Protein AF-A0A258BI13-F1 (afdb_monomer_lite)

Radius of gyration: 13.72 Å; chains: 1; bounding box: 39×18×36 Å

Foldseek 3Di:
DLQVVLLPLLVVLQVLLVVLVVCCVVVVVVVSPVLSVLSNVLSVVLNVCRPPPCSVVSSVVNCCSNPVVVVVVVVVVVVVD

Structure (mmCIF, N/CA/C/O backbone):
data_AF-A0A258BI13-F1
#
_entry.id   AF-A0A258BI13-F1
#
loop_
_atom_site.group_PDB
_atom_site.id
_atom_site.type_symbol
_atom_site.label_atom_id
_atom_site.label_alt_id
_atom_site.label_comp_id
_atom_site.label_asym_id
_atom_site.label_entity_id
_atom_site.label_seq_id
_atom_site.pdbx_PDB_ins_code
_atom_site.Cartn_x
_atom_site.Cartn_y
_atom_site.Cartn_z
_atom_site.occupancy
_atom_site.B_iso_or_equiv
_atom_site.auth_seq_id
_atom_site.auth_comp_id
_atom_site.auth_asym_id
_atom_site.auth_atom_id
_atom_site.pdbx_PDB_model_num
ATOM 1 N N . MET A 1 1 ? 19.114 9.000 -13.677 1.00 57.53 1 MET A N 1
ATOM 2 C CA . MET A 1 1 ? 17.978 9.803 -13.170 1.00 57.53 1 MET A CA 1
ATOM 3 C C . MET A 1 1 ? 16.621 9.157 -13.490 1.00 57.53 1 MET A C 1
ATOM 5 O O . MET A 1 1 ? 15.674 9.408 -12.763 1.00 57.53 1 MET A O 1
ATOM 9 N N . GLU A 1 2 ? 16.523 8.264 -14.488 1.00 60.06 2 GLU A N 1
ATOM 10 C CA . GLU A 1 2 ? 15.290 7.490 -14.758 1.00 60.06 2 GLU A CA 1
ATOM 11 C C . GLU A 1 2 ? 15.017 6.372 -13.738 1.00 60.06 2 GLU A C 1
ATOM 13 O O . GLU A 1 2 ? 13.901 6.256 -13.242 1.00 60.06 2 GLU A O 1
ATOM 18 N N . ALA A 1 3 ? 16.043 5.611 -13.335 1.00 63.09 3 ALA A N 1
ATOM 19 C CA . ALA A 1 3 ? 15.879 4.498 -12.390 1.00 63.09 3 ALA A CA 1
ATOM 20 C C . ALA A 1 3 ? 15.309 4.919 -11.018 1.00 63.09 3 ALA A C 1
ATOM 22 O O . ALA A 1 3 ? 14.631 4.149 -10.348 1.00 63.09 3 ALA A O 1
ATOM 23 N N . THR A 1 4 ? 15.559 6.158 -10.589 1.00 74.00 4 THR A N 1
ATOM 24 C CA . THR A 1 4 ? 15.000 6.703 -9.343 1.00 74.00 4 THR A CA 1
ATOM 25 C C . THR A 1 4 ? 13.507 7.010 -9.453 1.00 74.00 4 THR A C 1
ATOM 27 O O . THR A 1 4 ? 12.788 6.872 -8.469 1.00 74.00 4 THR A O 1
ATOM 30 N N . MET A 1 5 ? 13.030 7.402 -10.638 1.00 77.62 5 MET A N 1
ATOM 31 C CA . MET A 1 5 ? 11.613 7.689 -10.890 1.00 77.62 5 MET A CA 1
ATOM 32 C C . MET A 1 5 ? 10.790 6.401 -10.973 1.00 77.62 5 MET A C 1
ATOM 34 O O . MET A 1 5 ? 9.713 6.331 -10.383 1.00 77.62 5 MET A O 1
ATOM 38 N N . SER A 1 6 ? 11.317 5.357 -11.618 1.00 84.94 6 SER A N 1
ATOM 39 C CA . SER A 1 6 ? 10.623 4.067 -11.736 1.00 84.94 6 SER A CA 1
ATOM 40 C C . SER A 1 6 ? 10.521 3.303 -10.410 1.00 84.94 6 SER A C 1
ATOM 42 O O . SER A 1 6 ? 9.605 2.507 -10.229 1.00 84.94 6 SER A O 1
ATOM 44 N N . MET A 1 7 ? 11.402 3.568 -9.442 1.00 91.06 7 MET A N 1
ATOM 45 C CA . MET A 1 7 ? 11.340 2.952 -8.107 1.00 91.06 7 MET A CA 1
ATOM 46 C C . MET A 1 7 ? 10.317 3.607 -7.170 1.00 91.06 7 MET A C 1
ATOM 48 O O . MET A 1 7 ? 9.961 3.028 -6.144 1.00 91.06 7 MET A O 1
ATOM 52 N N . LEU A 1 8 ? 9.816 4.798 -7.507 1.00 92.50 8 LEU A N 1
ATOM 53 C CA . LEU A 1 8 ? 8.906 5.546 -6.641 1.00 92.50 8 LEU A CA 1
ATOM 54 C C . LEU A 1 8 ? 7.559 4.831 -6.482 1.00 92.50 8 LEU A C 1
ATOM 56 O O . LEU A 1 8 ? 7.077 4.683 -5.360 1.00 92.50 8 LEU A O 1
ATOM 60 N N . ALA A 1 9 ? 6.980 4.345 -7.583 1.00 93.94 9 ALA A N 1
ATOM 61 C CA . ALA A 1 9 ? 5.715 3.612 -7.576 1.00 93.94 9 ALA A CA 1
ATOM 62 C C . ALA A 1 9 ? 5.734 2.386 -6.634 1.00 93.94 9 ALA A C 1
ATOM 64 O O . ALA A 1 9 ? 4.933 2.350 -5.692 1.00 93.94 9 ALA A O 1
ATOM 65 N N . PRO A 1 10 ? 6.653 1.413 -6.800 1.00 95.75 10 PRO A N 1
ATOM 66 C CA . PRO A 1 10 ? 6.710 0.260 -5.908 1.00 95.75 10 PRO A CA 1
ATOM 67 C C . PRO A 1 10 ? 7.072 0.644 -4.467 1.00 95.75 10 PRO A C 1
ATOM 69 O O . PRO A 1 10 ? 6.475 0.105 -3.534 1.00 95.75 10 PRO A O 1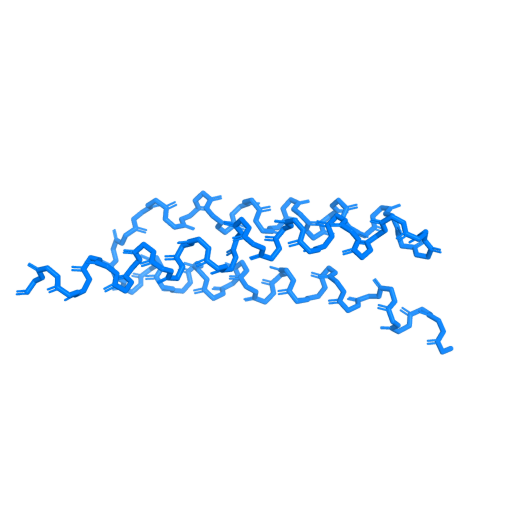
ATOM 72 N N . ALA A 1 11 ? 7.976 1.609 -4.254 1.00 96.25 11 ALA A N 1
ATOM 73 C CA . ALA A 1 11 ? 8.346 2.048 -2.907 1.00 96.25 11 ALA A CA 1
ATOM 74 C C . ALA A 1 11 ? 7.152 2.633 -2.135 1.00 96.25 11 ALA A C 1
ATOM 76 O O . ALA A 1 11 ? 6.930 2.276 -0.976 1.00 96.25 11 ALA A O 1
ATOM 77 N N . ILE A 1 12 ? 6.342 3.488 -2.770 1.00 96.50 12 ILE A N 1
ATOM 78 C CA . ILE A 1 12 ? 5.158 4.066 -2.122 1.00 96.50 12 ILE A CA 1
ATOM 79 C C . ILE A 1 12 ? 4.099 2.999 -1.835 1.00 96.50 12 ILE A C 1
ATOM 81 O O . ILE A 1 12 ? 3.494 3.024 -0.762 1.00 96.50 12 ILE A O 1
ATOM 85 N N . LEU A 1 13 ? 3.893 2.029 -2.729 1.00 97.56 13 LEU A N 1
ATOM 86 C CA . LEU A 1 13 ? 2.950 0.936 -2.472 1.00 97.56 13 LEU A CA 1
ATOM 87 C C . LEU A 1 13 ? 3.376 0.067 -1.282 1.00 97.56 13 LEU A C 1
ATOM 89 O O . LEU A 1 13 ? 2.528 -0.295 -0.466 1.00 97.56 13 LEU A O 1
ATOM 93 N N . VAL A 1 14 ? 4.676 -0.198 -1.115 1.00 97.94 14 VAL A N 1
ATOM 94 C CA . VAL A 1 14 ? 5.199 -0.880 0.083 1.00 97.94 14 VAL A CA 1
ATOM 95 C C . VAL A 1 14 ? 4.924 -0.063 1.345 1.00 97.94 14 VAL A C 1
ATOM 97 O O . VAL A 1 14 ? 4.440 -0.617 2.333 1.00 97.94 14 VAL A O 1
ATOM 100 N N . LEU A 1 15 ? 5.175 1.249 1.319 1.00 97.81 15 LEU A N 1
ATOM 101 C CA . LEU A 1 15 ? 4.904 2.125 2.463 1.00 97.81 15 LEU A CA 1
ATOM 102 C C . LEU A 1 15 ? 3.418 2.127 2.845 1.00 97.81 15 LEU A C 1
ATOM 104 O O . LEU A 1 15 ? 3.094 2.009 4.027 1.00 97.81 15 LEU A O 1
ATOM 108 N N . TYR A 1 16 ? 2.510 2.186 1.867 1.00 96.44 16 TYR A N 1
ATOM 109 C CA . TYR A 1 16 ? 1.073 2.063 2.126 1.00 96.44 16 TYR A CA 1
ATOM 110 C C . TYR A 1 16 ? 0.695 0.690 2.682 1.00 96.44 16 TYR A C 1
ATOM 112 O O . TYR A 1 16 ? -0.078 0.612 3.636 1.00 96.44 16 TYR A O 1
ATOM 120 N N . GLY A 1 17 ? 1.258 -0.390 2.135 1.00 96.56 17 GLY A N 1
ATOM 121 C CA . GLY A 1 17 ? 1.049 -1.742 2.650 1.00 96.56 17 GLY A CA 1
ATOM 122 C C . GLY A 1 17 ? 1.444 -1.865 4.122 1.00 96.56 17 GLY A C 1
ATOM 123 O O . GLY A 1 17 ? 0.672 -2.386 4.927 1.00 96.56 17 GLY A O 1
ATOM 124 N N . LEU A 1 18 ? 2.602 -1.317 4.500 1.00 97.62 18 LEU A N 1
ATOM 125 C CA . LEU A 1 18 ? 3.057 -1.262 5.892 1.00 97.62 18 LEU A CA 1
ATOM 126 C C . LEU A 1 18 ? 2.136 -0.409 6.768 1.00 97.62 18 LEU A C 1
ATOM 128 O O . LEU A 1 18 ? 1.770 -0.839 7.861 1.00 97.62 18 LEU A O 1
ATOM 132 N N . GLY A 1 19 ? 1.715 0.762 6.283 1.00 96.38 19 GLY A N 1
ATOM 133 C CA . GLY A 1 19 ? 0.754 1.614 6.981 1.00 96.38 19 GLY A CA 1
ATOM 134 C C . GLY A 1 19 ? -0.529 0.855 7.319 1.00 96.38 19 GLY A C 1
ATOM 135 O O . GLY A 1 19 ? -0.946 0.828 8.476 1.00 96.38 19 GLY A O 1
ATOM 136 N N . TRP A 1 20 ? -1.108 0.142 6.349 1.00 96.69 20 TRP A N 1
ATOM 137 C CA . TRP A 1 20 ? -2.311 -0.660 6.582 1.00 96.69 20 TRP A CA 1
ATOM 138 C C . TRP A 1 20 ? -2.095 -1.859 7.488 1.00 96.69 20 TRP A C 1
ATOM 140 O O . TRP A 1 20 ? -2.987 -2.184 8.271 1.00 96.69 20 TRP A O 1
ATOM 150 N N . TRP A 1 21 ? -0.923 -2.492 7.440 1.00 96.38 21 TRP A N 1
ATOM 151 C CA . TRP A 1 21 ? -0.576 -3.537 8.401 1.00 96.38 21 TRP A CA 1
ATOM 152 C C . TRP A 1 21 ? -0.609 -2.987 9.826 1.00 96.38 21 TRP A C 1
ATOM 154 O O . TRP A 1 21 ? -1.275 -3.558 10.692 1.00 96.38 21 TRP A O 1
ATOM 164 N N . ILE A 1 22 ? 0.080 -1.870 10.071 1.00 96.69 22 ILE A N 1
ATOM 165 C CA . ILE A 1 22 ? 0.151 -1.234 11.391 1.00 96.69 22 ILE A CA 1
ATOM 166 C C . ILE A 1 22 ? -1.254 -0.855 11.867 1.00 96.69 22 ILE A C 1
ATOM 168 O O . ILE A 1 22 ? -1.638 -1.205 12.982 1.00 96.69 22 ILE A O 1
ATOM 172 N N . VAL A 1 23 ? -2.058 -0.219 11.008 1.00 94.38 23 VAL A N 1
ATOM 173 C CA . VAL A 1 23 ? -3.450 0.134 11.331 1.00 94.38 23 VAL A CA 1
ATOM 174 C C . VAL A 1 23 ? -4.268 -1.116 11.653 1.00 94.38 23 VAL A C 1
ATOM 176 O O . VAL A 1 23 ? -5.008 -1.114 12.634 1.00 94.38 23 VAL A O 1
ATOM 179 N N . SER A 1 24 ? -4.119 -2.202 10.889 1.00 95.75 24 SER A N 1
ATOM 180 C CA . SER A 1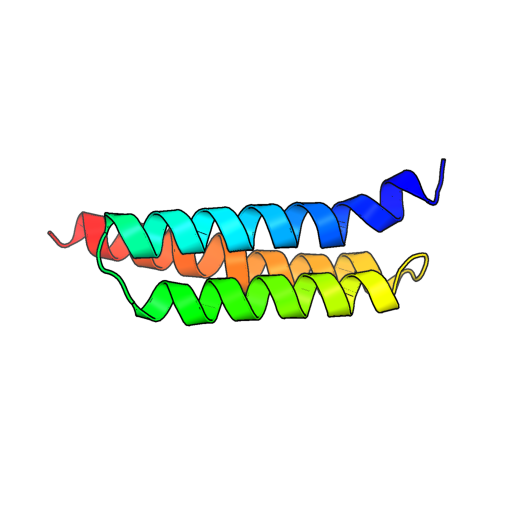 24 ? -4.796 -3.476 11.161 1.00 95.75 24 SER A CA 1
ATOM 181 C C . SER A 1 24 ? -4.423 -4.046 12.531 1.00 95.75 24 SER A C 1
ATOM 183 O O . SER A 1 24 ? -5.297 -4.515 13.259 1.00 95.75 24 SER A O 1
ATOM 185 N N . ALA A 1 25 ? -3.140 -3.975 12.897 1.00 94.81 25 ALA A N 1
ATOM 186 C CA . ALA A 1 25 ? -2.631 -4.467 14.174 1.00 94.81 25 ALA A CA 1
ATO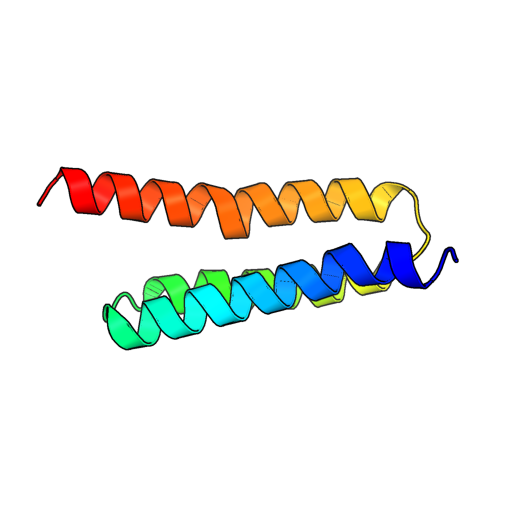M 187 C C . ALA A 1 25 ? -3.128 -3.636 15.369 1.00 94.81 25 ALA A C 1
ATOM 189 O O . ALA A 1 25 ? -3.455 -4.211 16.402 1.00 94.81 25 ALA A O 1
ATOM 190 N N . ILE A 1 26 ? -3.220 -2.309 15.224 1.00 95.88 26 ILE A N 1
ATOM 191 C CA . ILE A 1 26 ? -3.659 -1.399 16.297 1.00 95.88 26 ILE A CA 1
ATOM 192 C C . ILE A 1 26 ? -5.185 -1.404 16.457 1.00 95.88 26 ILE A C 1
ATOM 194 O O . ILE A 1 26 ? -5.693 -1.457 17.571 1.00 95.88 26 ILE A O 1
ATOM 198 N N . SER A 1 27 ? -5.927 -1.336 15.350 1.00 91.06 27 SER A N 1
ATOM 199 C CA . SER A 1 27 ? -7.393 -1.190 15.366 1.00 91.06 27 SER A CA 1
ATOM 200 C C . SER A 1 27 ? -8.154 -2.513 15.486 1.00 91.06 27 SER A C 1
ATOM 202 O O . SER A 1 27 ? -9.373 -2.506 15.644 1.00 91.06 27 SER A O 1
ATOM 204 N N . GLY A 1 28 ? -7.472 -3.655 15.340 1.00 90.38 28 GLY A N 1
ATOM 205 C CA . GLY A 1 28 ? -8.104 -4.975 15.264 1.00 90.38 28 GLY A CA 1
ATOM 206 C C . GLY A 1 28 ? -8.879 -5.226 13.961 1.00 90.38 28 GLY A C 1
ATOM 207 O O . GLY A 1 28 ? -9.488 -6.285 13.798 1.00 90.38 28 GLY A O 1
ATOM 208 N N . GLN A 1 29 ? -8.855 -4.292 13.003 1.00 90.06 29 GLN A N 1
ATOM 209 C CA . GLN A 1 29 ? -9.548 -4.428 11.723 1.00 90.06 29 GLN A CA 1
ATOM 210 C C . GLN A 1 29 ? -8.811 -5.404 10.791 1.00 90.06 29 GLN A C 1
ATOM 212 O O . GLN A 1 29 ? -7.992 -5.017 9.954 1.00 90.06 29 GLN A O 1
ATOM 217 N N . GLY A 1 30 ? -9.111 -6.699 10.926 1.00 89.62 30 GLY A N 1
ATOM 218 C CA . GLY A 1 30 ? -8.424 -7.778 10.201 1.00 89.62 30 GLY A CA 1
ATOM 219 C C . GLY A 1 30 ? -8.534 -7.715 8.673 1.00 89.62 30 GLY A C 1
ATOM 220 O O . GLY A 1 30 ? -7.651 -8.218 7.984 1.00 89.62 30 GLY A O 1
ATOM 221 N N . TRP A 1 31 ? -9.561 -7.054 8.127 1.00 94.31 31 TRP A N 1
ATOM 222 C CA . TRP A 1 31 ? -9.747 -6.913 6.678 1.00 94.31 31 TRP A CA 1
ATOM 223 C C . TRP A 1 31 ? -8.641 -6.078 6.006 1.00 94.31 31 TRP A C 1
ATOM 225 O O . TRP A 1 31 ? -8.300 -6.319 4.849 1.00 94.31 31 TRP A O 1
ATOM 235 N N . LEU A 1 32 ? -8.010 -5.158 6.746 1.00 94.94 32 LEU A N 1
ATOM 236 C CA . LEU A 1 32 ? -6.892 -4.343 6.258 1.00 94.94 32 LEU A CA 1
ATOM 237 C C . LEU A 1 32 ? -5.640 -5.170 5.933 1.00 94.94 32 LEU A C 1
ATOM 239 O O . LEU A 1 32 ? -4.795 -4.720 5.161 1.00 94.94 32 LEU A O 1
ATOM 243 N N . LYS A 1 33 ? -5.535 -6.409 6.433 1.00 94.00 33 LYS A N 1
ATOM 244 C CA . LYS A 1 33 ? -4.468 -7.339 6.030 1.00 94.00 33 LYS A CA 1
ATOM 245 C C . LYS A 1 33 ? -4.564 -7.712 4.550 1.00 94.00 33 LYS A C 1
ATOM 247 O O . LYS A 1 33 ? -3.535 -7.845 3.895 1.00 94.00 33 LYS A O 1
ATOM 252 N N . PHE A 1 34 ? -5.777 -7.824 4.002 1.00 95.56 34 PHE A N 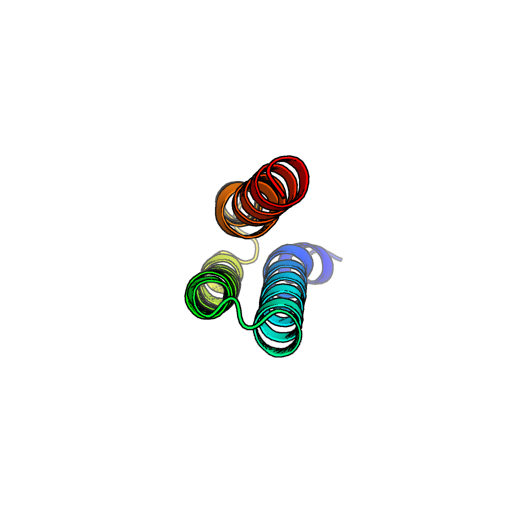1
ATOM 253 C CA . PHE A 1 34 ? -5.967 -8.079 2.571 1.00 95.56 34 PHE A CA 1
ATOM 254 C C . PHE A 1 34 ? -5.564 -6.869 1.726 1.00 95.56 34 PHE A C 1
ATOM 256 O O . PHE A 1 34 ? -4.935 -7.035 0.685 1.00 95.56 34 PHE A O 1
ATOM 263 N N . VAL A 1 35 ? -5.859 -5.656 2.204 1.00 96.31 35 VAL A N 1
ATOM 264 C CA . VAL A 1 35 ? -5.419 -4.404 1.567 1.00 96.31 35 VAL A CA 1
ATOM 265 C C . VAL A 1 35 ? -3.894 -4.309 1.561 1.00 96.31 35 VAL A C 1
ATOM 267 O O . VAL A 1 35 ? -3.302 -4.007 0.530 1.00 96.31 35 VAL A O 1
ATOM 270 N N . CYS A 1 36 ? -3.254 -4.624 2.690 1.00 96.06 36 CYS A N 1
ATOM 271 C CA . CYS A 1 36 ? -1.801 -4.695 2.818 1.00 96.06 36 CYS A CA 1
ATOM 272 C C . CYS A 1 36 ? -1.184 -5.678 1.810 1.00 96.06 36 CYS A C 1
ATOM 274 O O . CYS A 1 36 ? -0.285 -5.309 1.054 1.00 96.06 36 CYS A O 1
ATOM 276 N N . PHE A 1 37 ? -1.707 -6.905 1.747 1.00 97.00 37 PHE A N 1
ATOM 277 C CA . PHE A 1 37 ? -1.231 -7.909 0.797 1.00 97.00 37 PHE A CA 1
ATOM 278 C C . PHE A 1 37 ? -1.421 -7.454 -0.657 1.00 97.00 37 PHE A C 1
ATOM 280 O O . PHE A 1 37 ? -0.505 -7.577 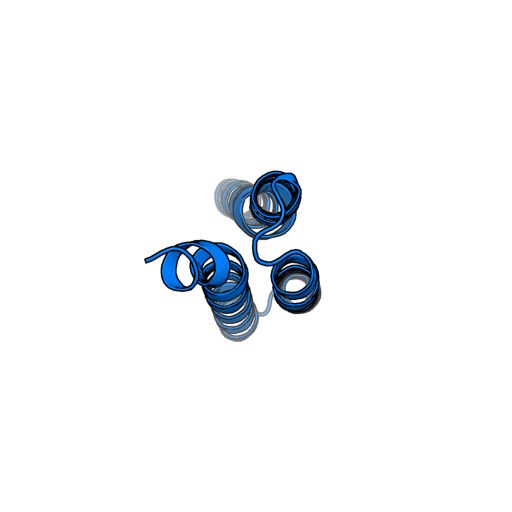-1.466 1.00 97.00 37 PHE A O 1
ATOM 287 N N . GLY A 1 38 ? -2.569 -6.847 -0.973 1.00 96.50 38 GLY A N 1
ATOM 288 C CA . GLY A 1 38 ? -2.835 -6.249 -2.282 1.00 96.50 38 GLY A CA 1
ATOM 289 C C . GLY A 1 38 ? -1.844 -5.142 -2.646 1.00 96.50 38 GLY A C 1
ATOM 290 O O . GLY A 1 38 ? -1.329 -5.133 -3.761 1.00 96.50 38 GLY A O 1
ATOM 291 N N . ALA A 1 39 ? -1.497 -4.266 -1.701 1.00 97.12 39 ALA A N 1
ATOM 292 C CA . ALA A 1 39 ? -0.500 -3.217 -1.909 1.00 97.12 39 ALA A CA 1
ATOM 293 C C . ALA A 1 39 ? 0.899 -3.791 -2.195 1.00 97.12 39 ALA A C 1
ATOM 295 O O . ALA A 1 39 ? 1.583 -3.306 -3.094 1.00 97.12 39 ALA A O 1
ATOM 296 N N . PHE A 1 40 ? 1.312 -4.859 -1.502 1.00 97.31 40 PHE A N 1
ATOM 297 C CA . PHE A 1 40 ? 2.584 -5.537 -1.788 1.00 97.31 40 PHE A CA 1
ATOM 298 C C . PHE A 1 40 ? 2.591 -6.236 -3.149 1.00 97.31 40 PHE A C 1
ATOM 300 O O . PHE A 1 40 ? 3.583 -6.147 -3.874 1.00 97.31 40 PHE A O 1
ATOM 307 N N . LEU A 1 41 ? 1.484 -6.872 -3.540 1.00 97.69 41 LEU A N 1
ATOM 308 C CA . LEU A 1 41 ? 1.341 -7.419 -4.890 1.00 97.69 41 LEU A CA 1
ATOM 309 C C . LEU A 1 41 ? 1.375 -6.315 -5.954 1.00 97.69 41 LEU A C 1
ATOM 311 O O . LEU A 1 41 ? 2.028 -6.479 -6.981 1.00 97.69 41 LEU A O 1
ATOM 315 N N . GLY A 1 42 ? 0.738 -5.172 -5.694 1.00 96.75 42 GLY A N 1
ATOM 316 C CA . GLY A 1 42 ? 0.804 -3.995 -6.559 1.00 96.75 42 GLY A CA 1
ATOM 317 C C . GLY A 1 42 ? 2.221 -3.430 -6.674 1.00 96.75 42 GLY A C 1
ATOM 318 O O . GLY A 1 42 ? 2.635 -3.033 -7.761 1.00 96.75 42 GLY A O 1
ATOM 319 N N . ALA A 1 43 ? 3.002 -3.442 -5.591 1.00 97.06 43 ALA A N 1
ATOM 320 C CA . ALA A 1 43 ? 4.409 -3.047 -5.621 1.00 97.06 43 ALA A CA 1
ATOM 321 C C . ALA A 1 43 ? 5.237 -3.983 -6.513 1.00 97.06 43 ALA A C 1
ATOM 323 O O . ALA A 1 43 ? 5.965 -3.518 -7.385 1.00 97.06 43 ALA A O 1
ATOM 324 N N . ALA A 1 44 ? 5.078 -5.300 -6.365 1.00 96.69 44 ALA A N 1
ATOM 325 C CA . ALA A 1 44 ? 5.732 -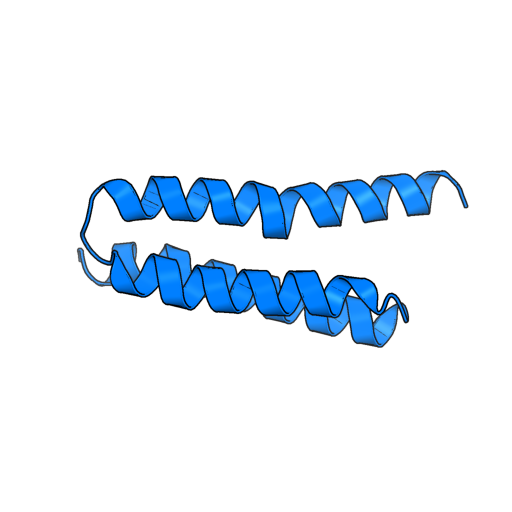6.256 -7.255 1.00 96.69 44 ALA A CA 1
ATOM 326 C C . ALA A 1 44 ? 5.299 -6.046 -8.719 1.00 96.69 44 ALA A C 1
ATOM 328 O O . ALA A 1 44 ? 6.146 -5.942 -9.602 1.00 96.69 44 ALA A O 1
ATOM 329 N N . GLY A 1 45 ? 3.994 -5.893 -8.969 1.00 96.19 45 GLY A N 1
ATOM 330 C CA . GLY A 1 45 ? 3.436 -5.655 -10.303 1.00 96.19 45 GLY A CA 1
ATOM 331 C C . GLY A 1 45 ? 3.981 -4.390 -10.967 1.00 96.19 45 GLY A C 1
ATOM 332 O O . GLY A 1 45 ? 4.473 -4.440 -12.089 1.00 96.19 45 GLY A O 1
ATOM 333 N N . THR A 1 46 ? 3.974 -3.264 -10.253 1.00 95.69 46 THR A N 1
ATOM 334 C CA . THR A 1 46 ? 4.524 -1.993 -10.756 1.00 95.69 46 THR A CA 1
ATOM 335 C C . THR A 1 46 ? 6.042 -2.031 -10.917 1.00 95.69 46 THR A C 1
ATOM 337 O O . THR A 1 46 ? 6.570 -1.318 -11.764 1.00 95.69 46 THR A O 1
ATOM 340 N N . SER A 1 47 ? 6.757 -2.875 -10.168 1.00 94.50 47 SER A N 1
ATOM 341 C CA . SER A 1 47 ? 8.193 -3.094 -10.373 1.00 94.50 47 SER A CA 1
ATOM 342 C C . SER A 1 47 ? 8.498 -3.866 -11.660 1.00 94.50 47 SER A C 1
ATOM 344 O O . SER A 1 47 ? 9.535 -3.615 -12.266 1.00 94.50 47 SER A O 1
ATOM 346 N N . PHE A 1 48 ? 7.628 -4.783 -12.098 1.00 94.75 48 PHE A N 1
ATOM 347 C CA . PHE A 1 48 ? 7.802 -5.482 -13.381 1.00 94.75 48 PHE A CA 1
ATOM 348 C C . PHE A 1 48 ? 7.606 -4.566 -14.590 1.00 94.75 48 PHE A C 1
ATOM 350 O O . PHE A 1 48 ? 8.137 -4.846 -15.657 1.00 94.75 48 PHE A O 1
ATOM 357 N N . MET A 1 49 ? 6.876 -3.466 -14.415 1.00 93.44 49 MET A N 1
ATOM 358 C CA . MET A 1 49 ? 6.633 -2.458 -15.450 1.00 93.44 49 MET A CA 1
ATOM 359 C C . MET A 1 49 ? 7.645 -1.303 -15.371 1.00 93.44 49 MET A C 1
ATOM 361 O O . MET A 1 49 ? 7.402 -0.231 -15.908 1.00 93.44 49 MET A O 1
ATOM 365 N N . ALA A 1 50 ? 8.755 -1.458 -14.642 1.00 92.25 50 ALA A N 1
ATOM 366 C CA . ALA A 1 50 ? 9.693 -0.367 -14.406 1.00 92.25 50 ALA A CA 1
ATOM 367 C C . ALA A 1 50 ? 10.300 0.167 -15.712 1.00 92.25 50 ALA A C 1
ATOM 369 O O . ALA A 1 50 ? 10.969 -0.563 -16.437 1.00 92.25 50 ALA A O 1
ATOM 370 N N . GLY A 1 51 ? 10.115 1.467 -15.957 1.00 87.69 51 GLY A N 1
ATOM 371 C CA . GLY A 1 51 ? 10.586 2.131 -17.178 1.00 87.69 51 GLY A CA 1
ATOM 372 C C . GLY A 1 51 ? 9.584 2.107 -18.336 1.00 87.69 51 GLY A C 1
ATOM 373 O O . GLY A 1 51 ? 9.804 2.805 -19.320 1.00 87.69 51 GLY A O 1
ATOM 374 N N . GLU A 1 52 ? 8.469 1.386 -18.194 1.00 91.81 52 GLU A N 1
ATOM 375 C CA . GLU A 1 52 ? 7.375 1.378 -19.166 1.00 91.81 52 GLU A CA 1
ATOM 376 C C . GLU A 1 52 ? 6.358 2.498 -18.864 1.00 91.81 52 GLU A C 1
ATOM 378 O O . GLU A 1 52 ? 6.101 2.817 -17.693 1.00 91.81 52 GLU A O 1
ATOM 383 N N . PRO A 1 53 ? 5.735 3.106 -19.889 1.00 89.50 53 PRO A N 1
ATOM 384 C CA . PRO A 1 53 ? 4.758 4.179 -19.697 1.00 89.50 53 PRO A CA 1
ATOM 385 C C . PRO A 1 53 ? 3.517 3.723 -18.912 1.00 89.50 53 PRO A C 1
ATOM 387 O O . PRO A 1 53 ? 2.908 4.515 -18.186 1.00 89.50 53 PRO A O 1
ATOM 390 N N . GLU A 1 54 ? 3.157 2.443 -18.987 1.00 93.75 54 GLU A N 1
ATOM 391 C CA . GLU A 1 54 ? 2.018 1.858 -18.277 1.00 93.75 54 GLU A CA 1
ATOM 392 C C . GLU A 1 54 ? 2.244 1.769 -16.761 1.00 93.75 54 GLU A C 1
ATOM 394 O O . GLU A 1 54 ? 1.274 1.635 -16.008 1.00 93.75 54 GLU A O 1
ATOM 399 N N . GLN A 1 55 ? 3.490 1.888 -16.283 1.00 94.69 55 GLN A N 1
ATOM 400 C CA . GLN A 1 55 ? 3.829 1.776 -14.862 1.00 94.69 55 GLN A CA 1
ATOM 401 C C . GLN A 1 55 ? 3.029 2.752 -14.001 1.00 94.69 55 GLN A C 1
ATOM 403 O O . GLN A 1 55 ? 2.468 2.374 -12.970 1.00 94.69 55 GLN A O 1
ATOM 408 N N . PHE A 1 56 ? 2.961 4.014 -14.427 1.00 92.31 56 PHE A N 1
ATOM 409 C CA . PHE A 1 56 ? 2.266 5.052 -13.675 1.00 92.31 56 PHE A CA 1
ATOM 410 C C . PHE A 1 56 ? 0.748 4.878 -13.725 1.00 92.31 56 PHE A C 1
ATOM 412 O O . PHE A 1 56 ? 0.084 5.176 -12.736 1.00 92.31 56 PHE A O 1
ATOM 419 N N . LEU A 1 57 ? 0.201 4.319 -14.809 1.00 95.31 57 LEU A N 1
ATOM 420 C CA . LEU A 1 57 ? -1.222 3.988 -14.896 1.00 95.31 57 LEU A CA 1
ATOM 421 C C . LEU A 1 57 ? -1.587 2.854 -13.926 1.00 95.31 57 LEU A C 1
ATOM 423 O O . LEU A 1 57 ? -2.538 2.981 -13.149 1.00 95.31 57 LEU A O 1
ATOM 427 N N . ALA A 1 58 ? -0.796 1.776 -13.916 1.00 96.31 58 ALA A N 1
ATOM 428 C CA . ALA A 1 58 ? -0.953 0.675 -12.966 1.00 96.31 58 ALA A CA 1
ATOM 429 C C . ALA A 1 58 ? -0.786 1.157 -11.517 1.00 96.31 58 ALA A C 1
ATOM 431 O O . ALA A 1 58 ? -1.563 0.790 -10.633 1.00 96.31 58 ALA A O 1
ATOM 432 N N . TYR A 1 59 ? 0.184 2.040 -11.277 1.00 96.44 59 TYR A N 1
ATOM 433 C CA . TYR A 1 59 ? 0.407 2.669 -9.981 1.00 96.44 59 TYR A CA 1
ATOM 434 C C . TYR A 1 59 ? -0.780 3.531 -9.532 1.00 96.44 59 TYR A C 1
ATOM 436 O O . TYR A 1 59 ? -1.219 3.398 -8.391 1.00 96.44 59 TYR A O 1
ATOM 444 N N . THR A 1 60 ? -1.365 4.355 -10.410 1.00 96.75 60 THR A N 1
ATOM 445 C CA . THR A 1 60 ? -2.580 5.130 -10.099 1.00 96.75 60 THR A CA 1
ATOM 446 C C . THR A 1 60 ? -3.741 4.222 -9.703 1.00 96.75 60 THR A C 1
ATOM 448 O O . THR A 1 60 ? -4.398 4.482 -8.694 1.00 96.75 60 THR A O 1
ATOM 451 N N . ALA A 1 61 ? -3.971 3.133 -10.442 1.00 97.50 61 ALA A N 1
ATOM 452 C CA . ALA A 1 61 ? -5.004 2.161 -10.089 1.00 97.50 61 ALA A CA 1
ATOM 453 C C . ALA A 1 61 ? -4.749 1.548 -8.700 1.00 97.50 61 ALA A C 1
ATOM 455 O O . ALA A 1 61 ? -5.659 1.490 -7.870 1.00 97.50 61 ALA A O 1
ATOM 456 N N . CYS A 1 62 ? -3.499 1.173 -8.411 1.00 97.69 62 CYS A N 1
ATOM 457 C CA . CYS A 1 62 ? -3.101 0.663 -7.099 1.00 97.69 62 CYS A CA 1
ATOM 458 C C . CYS A 1 62 ? -3.316 1.695 -5.982 1.00 97.69 62 CYS A C 1
ATOM 460 O O . CYS A 1 62 ? -3.816 1.333 -4.922 1.00 97.69 62 CYS A O 1
ATOM 462 N N . LEU A 1 63 ? -2.991 2.973 -6.196 1.00 97.38 63 LEU A N 1
ATOM 463 C CA . LEU A 1 63 ? -3.223 4.024 -5.199 1.00 97.38 63 LEU A CA 1
ATOM 464 C C . LEU A 1 63 ? -4.711 4.210 -4.900 1.00 97.38 63 LEU A C 1
ATOM 466 O O . LEU A 1 63 ? -5.099 4.289 -3.736 1.00 97.38 63 LEU A O 1
ATOM 470 N N . ILE A 1 64 ? -5.563 4.238 -5.922 1.00 97.75 64 ILE A N 1
ATOM 471 C CA . ILE A 1 64 ? -7.007 4.373 -5.706 1.00 97.75 64 ILE A CA 1
ATOM 472 C C . ILE A 1 64 ? -7.517 3.188 -4.878 1.00 97.75 64 ILE A C 1
ATOM 474 O O . ILE A 1 64 ? -8.176 3.385 -3.855 1.00 97.75 64 ILE A O 1
ATOM 478 N N . LEU A 1 65 ? -7.169 1.964 -5.280 1.00 97.00 65 LEU A N 1
ATOM 479 C CA . LEU A 1 65 ? -7.660 0.737 -4.651 1.00 97.00 65 LEU A CA 1
ATOM 480 C C . LEU A 1 65 ? -7.100 0.508 -3.247 1.00 97.00 65 LEU A C 1
ATOM 482 O O . LEU A 1 65 ? -7.843 0.112 -2.351 1.00 97.00 65 LEU A O 1
ATOM 486 N N . PHE A 1 66 ? -5.804 0.737 -3.050 1.00 96.44 66 PHE A N 1
ATOM 487 C CA . PHE A 1 66 ? -5.105 0.350 -1.828 1.00 96.44 66 PHE A CA 1
ATOM 488 C C . PHE A 1 66 ? -4.780 1.517 -0.907 1.00 96.44 66 PHE A C 1
ATOM 490 O O . PHE A 1 66 ? -4.489 1.261 0.249 1.00 96.44 66 PHE A O 1
ATOM 497 N N . ALA A 1 67 ? -4.847 2.775 -1.341 1.00 94.94 67 ALA A N 1
ATOM 498 C CA . ALA A 1 67 ? -4.683 3.932 -0.457 1.00 94.94 67 ALA A CA 1
ATOM 499 C C . ALA A 1 67 ? -6.012 4.665 -0.234 1.00 94.94 67 ALA A C 1
ATOM 501 O O . ALA A 1 67 ? -6.453 4.819 0.906 1.00 94.94 67 ALA A O 1
ATOM 502 N N . THR A 1 68 ? -6.680 5.089 -1.310 1.00 96.44 68 THR A N 1
ATOM 503 C CA . THR A 1 68 ? -7.861 5.962 -1.217 1.00 96.44 68 THR A CA 1
ATOM 504 C C . THR A 1 68 ? -9.092 5.231 -0.690 1.00 96.44 68 THR A C 1
ATOM 506 O O . THR A 1 68 ? -9.681 5.659 0.301 1.00 96.44 68 THR A O 1
ATOM 509 N N . VAL A 1 69 ? -9.483 4.123 -1.324 1.00 96.69 69 VAL A N 1
ATOM 510 C CA . VAL A 1 69 ? -10.675 3.343 -0.948 1.00 96.69 69 VAL A CA 1
ATOM 511 C C . VAL A 1 69 ? -10.661 2.919 0.530 1.00 96.69 69 VAL A C 1
ATOM 513 O O . VAL A 1 69 ? -11.625 3.234 1.230 1.00 96.69 69 VAL A O 1
ATOM 516 N N . PRO A 1 70 ? -9.608 2.267 1.061 1.00 95.12 70 PRO A N 1
ATOM 517 C CA . PRO A 1 70 ? -9.590 1.857 2.463 1.00 95.12 70 PRO A CA 1
ATOM 518 C C . PRO A 1 70 ? -9.597 3.044 3.432 1.00 95.12 70 PRO A C 1
ATOM 520 O O . PRO A 1 70 ? -10.318 3.000 4.430 1.00 95.12 70 PRO A O 1
ATOM 523 N N . GLY A 1 71 ? -8.883 4.131 3.116 1.00 94.50 71 GLY A N 1
ATOM 524 C CA . GLY A 1 71 ? -8.911 5.356 3.921 1.00 94.50 71 GLY A CA 1
ATOM 525 C C . GLY A 1 71 ? -10.306 5.976 4.005 1.00 94.50 71 GLY A C 1
ATOM 526 O O . GLY A 1 71 ? -10.758 6.341 5.091 1.00 94.50 71 GLY A O 1
ATOM 527 N N . LEU A 1 72 ? -11.032 6.018 2.885 1.00 96.19 72 LEU A N 1
ATOM 528 C CA . LEU A 1 72 ? -12.418 6.486 2.855 1.00 96.19 72 LEU A CA 1
ATOM 529 C C . LEU A 1 72 ? -13.345 5.573 3.657 1.00 96.19 72 LEU A C 1
ATOM 531 O O . LEU A 1 72 ? -14.163 6.072 4.426 1.00 96.19 72 LEU A O 1
ATOM 535 N N . ILE A 1 73 ? -13.217 4.251 3.518 1.00 95.25 73 ILE A N 1
ATOM 536 C CA . ILE A 1 73 ? -14.038 3.291 4.270 1.00 95.25 73 ILE A CA 1
ATOM 537 C C . ILE A 1 73 ? -13.853 3.494 5.776 1.00 95.25 73 ILE A C 1
ATOM 539 O O . ILE A 1 73 ? -14.846 3.587 6.496 1.00 95.25 73 ILE A O 1
ATOM 543 N N . ILE A 1 74 ? -12.612 3.624 6.250 1.00 94.19 74 ILE A N 1
ATOM 544 C CA . ILE A 1 74 ? -12.325 3.866 7.671 1.00 94.19 74 ILE A CA 1
ATOM 545 C C . ILE A 1 74 ? -12.903 5.207 8.123 1.00 94.19 74 ILE A C 1
ATOM 547 O O . ILE A 1 74 ? -13.556 5.261 9.161 1.00 94.19 74 ILE A O 1
ATOM 551 N N . MET A 1 75 ? -12.727 6.280 7.347 1.00 95.06 75 MET A N 1
ATOM 552 C CA . MET A 1 75 ? -13.297 7.593 7.674 1.00 95.06 75 MET A CA 1
ATOM 553 C C . MET A 1 75 ? -14.828 7.532 7.792 1.00 95.06 75 MET A C 1
ATOM 555 O O . MET A 1 75 ? -15.417 8.104 8.710 1.00 95.06 75 MET A O 1
ATOM 559 N N . LEU A 1 76 ? -15.483 6.807 6.883 1.00 94.25 76 LEU A N 1
ATOM 560 C CA . LEU A 1 76 ? -16.931 6.611 6.902 1.00 94.25 76 LEU A CA 1
ATOM 561 C C . LEU A 1 76 ? -17.389 5.752 8.087 1.00 94.25 76 LEU A C 1
ATOM 563 O O . LEU A 1 76 ? -18.464 6.006 8.625 1.00 94.25 76 LEU A O 1
ATOM 567 N N . GLN A 1 77 ? -16.601 4.756 8.497 1.00 90.75 77 GLN A N 1
ATOM 568 C CA . GLN A 1 77 ? -16.860 3.972 9.708 1.00 90.75 77 GLN A CA 1
ATOM 569 C C . GLN A 1 77 ? -16.711 4.835 10.963 1.00 90.75 77 GLN A C 1
ATOM 571 O O . GLN A 1 77 ? -17.594 4.815 11.813 1.00 90.75 77 GLN A O 1
ATOM 576 N N . ALA A 1 78 ? -15.651 5.642 11.041 1.00 89.31 78 ALA A N 1
ATOM 577 C CA . ALA A 1 78 ? -15.390 6.532 12.168 1.00 89.31 78 ALA A CA 1
ATOM 578 C C . ALA A 1 78 ? -16.494 7.584 12.359 1.00 89.31 78 ALA A C 1
ATOM 580 O O . ALA A 1 78 ? -16.828 7.911 13.486 1.00 89.31 78 ALA A O 1
ATOM 581 N N . LYS A 1 79 ? -17.105 8.081 11.274 1.00 88.94 79 LYS A N 1
ATOM 582 C CA . LYS A 1 79 ? -18.226 9.038 11.344 1.00 88.94 79 LYS A CA 1
ATOM 583 C C . LYS A 1 79 ? -19.539 8.421 11.856 1.00 88.94 79 LYS A C 1
ATOM 585 O O . LYS A 1 79 ? -20.442 9.157 12.239 1.00 88.94 79 LYS A O 1
ATOM 590 N N . LYS A 1 80 ? -19.693 7.095 11.773 1.00 75.81 80 LYS A N 1
ATOM 591 C CA . LYS A 1 80 ? -20.914 6.381 12.190 1.00 75.81 80 LYS A CA 1
ATOM 592 C C . LYS A 1 80 ? -20.889 5.928 13.655 1.00 75.81 80 LYS A C 1
ATOM 594 O O . LYS A 1 80 ? -21.930 5.478 14.128 1.00 75.81 80 LYS A O 1
ATOM 599 N N . ALA A 1 81 ? -19.729 5.983 14.309 1.00 61.66 81 ALA A N 1
ATOM 600 C CA . ALA A 1 81 ? -19.546 5.674 15.726 1.00 61.66 81 ALA A CA 1
ATOM 601 C C . ALA A 1 81 ? -19.801 6.919 16.585 1.00 61.66 81 ALA A C 1
ATOM 603 O O . ALA A 1 81 ? -20.287 6.735 17.721 1.00 61.66 81 ALA A O 1
#

Secondary structure (DSSP, 8-state):
-HHHHHTHHHHHHHHHHHHHHHHHHHH--TTHHHHHHHHHHHHHHHHHTTTSTHHHHHHHHHHIIIIIHHHHHHHHHHTT-

pLDDT: mean 92.43, std 8.52, range [57.53, 97.94]

Sequence (81 aa):
MEATMSMLAPAILVLYGLGWWIVSAISGQGWLKFVCFGAFLGAAGTSFMAGEPEQFLAYTACLILFATVPGLIIMLQAKKA